Protein AF-A0A9E5DL06-F1 (afdb_monomer_lite)

Sequence (105 aa):
MSGRRNKHIKNLERLSPELTISEQLNAGKKFIKKLRERKKEYQELLIQIDNFIEYAKDQAKNNDSNGLRLKYWDAVNEEESLRDKIQEHLKKNDELIESIKNSKF

pLDDT: mean 77.87, std 17.21, range [41.44, 94.81]

Structure (mmCIF, N/CA/C/O backbone):
data_AF-A0A9E5DL06-F1
#
_entry.id   AF-A0A9E5DL06-F1
#
loop_
_atom_site.group_PDB
_atom_site.id
_atom_site.type_symbol
_atom_site.label_atom_id
_atom_site.label_alt_id
_atom_site.label_comp_id
_atom_site.label_asym_id
_atom_site.label_entity_id
_atom_site.label_seq_id
_atom_site.pdbx_PDB_ins_code
_atom_site.Cartn_x
_atom_site.Cartn_y
_atom_site.Cartn_z
_atom_site.occupancy
_atom_site.B_iso_or_equiv
_atom_site.auth_seq_id
_atom_site.auth_comp_id
_atom_site.auth_asym_id
_atom_site.auth_atom_id
_atom_site.pdbx_PDB_model_num
ATOM 1 N N . MET A 1 1 ? -27.513 -46.599 32.664 1.00 42.50 1 MET A N 1
ATOM 2 C CA . MET A 1 1 ? -26.374 -45.649 32.612 1.00 42.50 1 MET A CA 1
ATOM 3 C C . MET A 1 1 ? -26.645 -44.565 31.564 1.00 42.50 1 MET A C 1
ATOM 5 O O . MET A 1 1 ? -26.364 -44.782 30.396 1.00 42.50 1 MET A O 1
ATOM 9 N N . SER A 1 2 ? -27.216 -43.416 31.944 1.00 45.78 2 SER A N 1
ATOM 10 C CA . SER A 1 2 ? -27.615 -42.335 31.010 1.00 45.78 2 SER A CA 1
ATOM 11 C C . SER A 1 2 ? -27.064 -40.949 31.398 1.00 45.78 2 SER A C 1
ATOM 13 O O . SER A 1 2 ? -27.652 -39.920 31.087 1.00 45.78 2 SER A O 1
ATOM 15 N N . GLY A 1 3 ? -25.916 -40.894 32.083 1.00 48.75 3 GLY A N 1
ATOM 16 C CA . GLY A 1 3 ? -25.435 -39.661 32.728 1.00 48.75 3 GLY A CA 1
ATOM 17 C C . GLY A 1 3 ? -24.362 -38.845 31.997 1.00 48.75 3 GLY A C 1
ATOM 18 O O . GLY A 1 3 ? -23.988 -37.789 32.497 1.00 48.75 3 GLY A O 1
ATOM 19 N N . ARG A 1 4 ? -23.817 -39.295 30.856 1.00 48.22 4 ARG A N 1
ATOM 20 C CA . ARG A 1 4 ? -22.626 -38.642 30.255 1.00 48.22 4 ARG A CA 1
ATOM 21 C C . ARG A 1 4 ? -22.895 -37.658 29.115 1.00 48.22 4 ARG A C 1
ATOM 23 O O . ARG A 1 4 ? -22.025 -36.843 28.841 1.00 48.22 4 ARG A O 1
ATOM 30 N N . ARG A 1 5 ? -24.078 -37.660 28.487 1.00 44.25 5 ARG A N 1
ATOM 31 C CA . ARG A 1 5 ? -24.375 -36.725 27.377 1.00 44.25 5 ARG A CA 1
ATOM 32 C C . ARG A 1 5 ? -24.836 -35.334 27.838 1.00 44.25 5 ARG A C 1
ATOM 34 O O . ARG A 1 5 ? -24.687 -34.376 27.094 1.00 44.25 5 ARG A O 1
ATOM 41 N N . ASN A 1 6 ? -25.304 -35.192 29.083 1.00 49.31 6 ASN A N 1
ATOM 42 C CA . ASN A 1 6 ? -25.951 -33.958 29.558 1.00 49.31 6 ASN A CA 1
ATOM 43 C C . ASN A 1 6 ? -25.027 -32.937 30.253 1.00 49.31 6 ASN A C 1
ATOM 45 O O . ASN A 1 6 ? -25.505 -31.905 30.720 1.00 49.31 6 ASN A O 1
ATOM 49 N N . LYS A 1 7 ? -23.713 -33.196 30.341 1.00 49.22 7 LYS A N 1
ATOM 50 C CA . LYS A 1 7 ? -22.742 -32.211 30.864 1.00 49.22 7 LYS A CA 1
ATOM 51 C C . LYS A 1 7 ? -22.232 -31.247 29.790 1.00 49.22 7 LYS A C 1
ATOM 53 O O . LYS A 1 7 ? -21.957 -30.100 30.115 1.00 49.22 7 LYS A O 1
ATOM 58 N N . HIS A 1 8 ? -22.138 -31.676 28.528 1.00 43.94 8 HIS A N 1
ATOM 59 C CA . HIS A 1 8 ? -21.663 -30.797 27.453 1.00 43.94 8 HIS A CA 1
ATOM 60 C C . HIS A 1 8 ? -22.724 -29.810 26.969 1.00 43.94 8 HIS A C 1
ATOM 62 O O . HIS A 1 8 ? -22.395 -28.650 26.751 1.00 43.94 8 HIS A O 1
ATOM 68 N N . ILE A 1 9 ? -23.994 -30.219 26.905 1.00 45.66 9 ILE A N 1
ATOM 69 C CA . ILE A 1 9 ? -25.088 -29.322 26.500 1.00 45.66 9 ILE A CA 1
ATOM 70 C C . ILE A 1 9 ? -25.327 -28.245 27.575 1.00 45.66 9 ILE A C 1
ATOM 72 O O . ILE A 1 9 ? -25.393 -27.063 27.255 1.00 45.66 9 ILE A O 1
ATOM 76 N N . LYS A 1 10 ? -25.269 -28.611 28.866 1.00 47.31 10 LYS A N 1
ATOM 77 C CA . LYS A 1 10 ? -25.319 -27.643 29.979 1.00 47.31 10 LYS A CA 1
ATOM 78 C C . LYS A 1 10 ? -24.116 -26.695 30.059 1.00 47.31 10 LYS A C 1
ATOM 80 O O . LYS A 1 10 ? -24.215 -25.678 30.733 1.00 47.31 10 LYS A O 1
ATOM 85 N N . ASN A 1 11 ? -22.991 -27.014 29.416 1.00 46.59 11 ASN A N 1
ATOM 86 C CA . ASN A 1 11 ? -21.839 -26.109 29.342 1.00 46.59 11 ASN A CA 1
ATOM 87 C C . ASN A 1 11 ? -21.933 -25.130 28.162 1.00 46.59 11 ASN A C 1
ATOM 89 O O . ASN A 1 11 ? -21.353 -24.056 28.247 1.00 46.59 11 ASN A O 1
ATOM 93 N N . LEU A 1 12 ? -22.684 -25.465 27.108 1.00 44.06 12 LEU A N 1
ATOM 94 C CA . LEU A 1 12 ? -22.993 -24.550 26.004 1.00 44.06 12 LEU A CA 1
ATOM 95 C C . LEU A 1 12 ? -24.098 -23.553 26.381 1.00 44.06 12 LEU A C 1
ATOM 97 O O . LEU A 1 12 ? -23.990 -22.386 26.037 1.00 44.06 12 LEU A O 1
ATOM 101 N N . GLU A 1 13 ? -25.086 -23.967 27.179 1.00 41.44 13 GLU A N 1
ATOM 102 C CA . GLU A 1 13 ? -26.100 -23.060 27.757 1.00 41.44 13 GLU A CA 1
ATOM 103 C C . GLU A 1 13 ? -25.570 -22.218 28.938 1.00 41.44 13 GLU A C 1
ATOM 105 O O . GLU A 1 13 ? -26.218 -21.266 29.364 1.00 41.44 13 GLU A O 1
ATOM 110 N N . ARG A 1 14 ? -24.384 -22.553 29.472 1.00 43.12 14 ARG A N 1
ATOM 111 C CA . ARG A 1 14 ? -23.654 -21.769 30.491 1.00 43.12 14 ARG A CA 1
ATOM 112 C C . ARG A 1 14 ? -22.602 -20.827 29.910 1.00 43.12 14 ARG A C 1
ATOM 114 O O . ARG A 1 14 ? -21.969 -20.111 30.684 1.00 43.12 14 ARG A O 1
ATOM 121 N N . LEU A 1 15 ? -22.409 -20.811 28.588 1.00 46.25 15 LEU A N 1
ATOM 122 C CA . LEU A 1 15 ? -21.735 -19.698 27.920 1.00 46.25 15 LEU A CA 1
ATOM 123 C C . LEU A 1 15 ? -22.707 -18.523 27.966 1.00 46.25 15 LEU A C 1
ATOM 125 O O . LEU A 1 15 ? -23.530 -18.314 27.079 1.00 46.25 15 LEU A O 1
ATOM 129 N N . SER A 1 16 ? -22.667 -17.853 29.109 1.00 43.88 16 SER A N 1
ATOM 130 C CA . SER A 1 16 ? -23.448 -16.690 29.465 1.00 43.88 16 SER A CA 1
ATOM 131 C C . SER A 1 16 ? -23.481 -15.682 28.307 1.00 43.88 16 SER A C 1
ATOM 133 O O . SER A 1 16 ? -22.437 -15.394 27.720 1.00 43.88 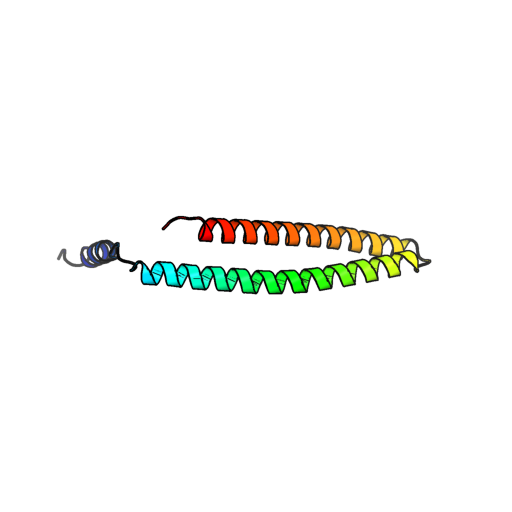16 SER A O 1
ATOM 135 N N . PRO A 1 17 ? -24.641 -15.059 28.024 1.00 48.19 17 PRO A N 1
ATOM 136 C CA . PRO A 1 17 ? -24.721 -13.879 27.156 1.00 48.19 17 PRO A CA 1
ATOM 137 C C . PRO A 1 17 ? -23.893 -12.687 27.684 1.00 48.19 17 PRO A C 1
ATOM 139 O O . PRO A 1 17 ? -23.765 -11.662 27.024 1.00 48.19 17 PRO A O 1
ATOM 142 N N . GLU A 1 18 ? -23.286 -12.840 28.858 1.00 46.38 18 GLU A N 1
ATOM 143 C CA . GLU A 1 18 ? -22.338 -11.942 29.495 1.00 46.38 18 GLU A CA 1
ATOM 144 C C . GLU A 1 18 ? -20.890 -12.271 29.085 1.00 46.38 18 GLU A C 1
ATOM 146 O O . GLU A 1 18 ? -20.047 -12.573 29.924 1.00 46.38 18 GLU A O 1
ATOM 151 N N . LEU A 1 19 ? -20.550 -12.164 27.799 1.00 53.69 19 LEU A N 1
ATOM 152 C CA . LEU A 1 19 ? -19.264 -11.515 27.519 1.00 53.69 19 LEU A CA 1
ATOM 153 C C . LEU A 1 19 ? -19.477 -10.101 28.041 1.00 53.69 19 LEU A C 1
ATOM 155 O O . LEU A 1 19 ? -20.278 -9.363 27.462 1.00 53.69 19 LEU A O 1
ATOM 159 N N . THR A 1 20 ? -18.892 -9.770 29.193 1.00 63.66 20 THR A N 1
ATOM 160 C CA . THR A 1 20 ? -19.167 -8.483 29.845 1.00 63.66 20 THR A CA 1
ATOM 161 C C . THR A 1 20 ? -18.936 -7.395 28.801 1.00 63.66 20 THR A C 1
ATOM 163 O O . THR A 1 20 ? -17.974 -7.479 28.040 1.00 63.66 20 THR A O 1
ATOM 166 N N . ILE A 1 21 ? -19.788 -6.371 28.725 1.00 66.31 21 ILE A N 1
ATOM 167 C CA . ILE A 1 21 ? -19.629 -5.259 27.763 1.00 66.31 21 ILE A CA 1
ATOM 168 C C . ILE A 1 21 ? -18.168 -4.751 27.746 1.00 66.31 21 ILE A C 1
ATOM 170 O O . ILE A 1 21 ? -17.608 -4.441 26.699 1.00 66.31 21 ILE A O 1
ATOM 174 N N . SER A 1 22 ? -17.504 -4.788 28.907 1.00 68.75 22 SER A N 1
ATOM 175 C CA . SER A 1 22 ? -16.066 -4.555 29.095 1.00 68.75 22 SER A CA 1
ATOM 176 C C . SER A 1 22 ? -15.138 -5.445 28.244 1.00 68.75 22 SER A C 1
ATOM 178 O O . SER A 1 22 ? -14.206 -4.941 27.616 1.00 68.75 22 SER A O 1
ATOM 180 N N . GLU A 1 23 ? -15.373 -6.756 28.181 1.00 75.69 23 GLU A N 1
ATOM 181 C CA . GLU A 1 23 ? -14.598 -7.704 27.373 1.00 75.69 23 GLU A CA 1
ATOM 182 C C . GLU A 1 23 ? -14.803 -7.463 25.874 1.00 75.69 23 GLU A C 1
ATOM 184 O O . GLU A 1 23 ? -13.829 -7.476 25.116 1.00 75.69 23 GLU A O 1
ATOM 189 N N . GLN A 1 24 ? -16.034 -7.150 25.452 1.00 68.50 24 GLN A N 1
ATOM 190 C CA . GLN A 1 24 ? -16.345 -6.799 24.061 1.00 68.50 24 GLN A CA 1
ATOM 191 C C . GLN A 1 24 ? -15.685 -5.474 23.647 1.00 68.50 24 GLN A C 1
ATOM 193 O O . GLN A 1 24 ? -15.042 -5.397 22.598 1.00 68.50 24 GLN A O 1
ATOM 198 N N . LEU A 1 25 ? -15.740 -4.450 24.503 1.00 76.12 25 LEU A N 1
ATOM 199 C CA . LEU A 1 25 ? -15.054 -3.174 24.280 1.00 76.12 25 LEU A CA 1
ATOM 200 C C . LEU A 1 25 ? -13.528 -3.340 24.255 1.00 76.12 25 LEU A C 1
ATOM 202 O O . LEU A 1 25 ? -12.848 -2.722 23.432 1.00 76.12 25 LEU A O 1
ATOM 206 N N . ASN A 1 26 ? -12.965 -4.193 25.115 1.00 81.81 26 ASN A N 1
ATOM 207 C CA . ASN A 1 26 ? -11.535 -4.507 25.095 1.00 81.81 26 ASN A CA 1
ATOM 208 C C . ASN A 1 26 ? -11.122 -5.270 23.832 1.00 81.81 26 ASN A C 1
ATOM 210 O O . ASN A 1 26 ? -10.056 -4.989 23.276 1.00 81.81 26 ASN A O 1
ATOM 214 N N . ALA A 1 27 ? -11.950 -6.199 23.349 1.00 77.38 27 ALA A N 1
ATOM 215 C CA . ALA A 1 27 ? -11.732 -6.872 22.074 1.00 77.38 27 ALA A CA 1
ATOM 216 C C . ALA A 1 27 ? -11.761 -5.870 20.905 1.00 77.38 27 ALA A C 1
ATOM 218 O O . ALA A 1 27 ? -10.837 -5.867 20.089 1.00 77.38 27 ALA A O 1
ATOM 219 N N . GLY A 1 28 ? -12.733 -4.950 20.888 1.00 78.75 28 GLY A N 1
ATOM 220 C CA . GLY A 1 28 ? -12.822 -3.864 19.907 1.00 78.75 28 GLY A CA 1
ATOM 221 C C . GLY A 1 28 ? -11.597 -2.943 19.921 1.00 78.75 28 GLY A C 1
ATOM 222 O O . GLY A 1 28 ? -10.999 -2.687 18.877 1.00 78.75 28 GLY A O 1
ATOM 223 N N . LYS A 1 29 ? -11.130 -2.520 21.104 1.00 82.62 29 LYS A N 1
ATOM 224 C CA . LYS A 1 29 ? -9.895 -1.723 21.250 1.00 82.62 29 LYS A CA 1
ATOM 225 C C . LYS A 1 29 ? -8.661 -2.458 20.723 1.00 82.62 29 LYS A C 1
ATOM 227 O O . LYS A 1 29 ? -7.858 -1.863 20.004 1.00 82.62 29 LYS A O 1
ATOM 232 N N . LYS A 1 30 ? -8.504 -3.748 21.050 1.00 84.00 30 LYS A N 1
ATOM 233 C CA . LYS A 1 30 ? -7.405 -4.583 20.528 1.00 84.00 30 LYS A CA 1
ATOM 234 C C . LYS A 1 30 ? -7.478 -4.718 19.006 1.00 84.00 30 LYS A C 1
ATOM 236 O O . LYS A 1 30 ? -6.441 -4.661 18.348 1.00 84.00 30 LYS A O 1
ATOM 241 N N . PHE A 1 31 ? -8.676 -4.866 18.447 1.00 80.12 31 PHE A N 1
ATOM 242 C CA . PHE A 1 31 ? -8.888 -4.950 17.004 1.00 80.12 31 PHE A CA 1
ATOM 243 C C . PHE A 1 31 ? -8.530 -3.637 16.294 1.00 80.12 31 PHE A C 1
ATOM 245 O O . PHE A 1 31 ? -7.726 -3.650 15.365 1.00 80.12 31 PHE A O 1
ATOM 252 N N . ILE A 1 32 ? -9.012 -2.494 16.795 1.00 79.25 32 ILE A N 1
ATOM 253 C CA . ILE A 1 32 ? -8.660 -1.163 16.270 1.00 79.25 32 ILE A CA 1
ATOM 254 C C . ILE A 1 32 ? -7.146 -0.930 16.337 1.00 79.25 32 ILE A C 1
ATOM 256 O O . ILE A 1 32 ? -6.561 -0.414 15.386 1.00 79.25 32 ILE A O 1
ATOM 260 N N . LYS A 1 33 ? -6.490 -1.328 17.436 1.00 86.19 33 LYS A N 1
ATOM 261 C CA . LYS A 1 33 ? -5.031 -1.226 17.564 1.00 86.19 33 LYS A CA 1
ATOM 262 C C . LYS A 1 33 ? -4.313 -1.999 16.448 1.00 86.19 33 LYS A C 1
ATOM 264 O O . LYS A 1 33 ? -3.475 -1.411 15.772 1.00 86.19 33 LYS A O 1
ATOM 269 N N . LYS A 1 34 ? -4.700 -3.255 16.195 1.00 84.81 34 LYS A N 1
ATOM 270 C CA . LYS A 1 34 ? -4.136 -4.070 15.101 1.00 84.81 34 LYS A CA 1
ATOM 271 C C . LYS A 1 34 ? -4.369 -3.454 13.720 1.00 84.81 34 LYS A C 1
ATOM 273 O O . LYS A 1 34 ? -3.488 -3.515 12.870 1.00 84.81 34 LYS A O 1
ATOM 278 N N . LEU A 1 35 ? -5.541 -2.859 13.482 1.00 78.94 35 LEU A N 1
ATOM 279 C CA . LEU A 1 35 ? -5.823 -2.168 12.219 1.00 78.94 35 LEU A CA 1
ATOM 280 C C . LEU A 1 35 ? -4.918 -0.946 12.019 1.00 78.94 35 LEU A C 1
ATOM 282 O O . LEU A 1 35 ? -4.450 -0.714 10.908 1.00 78.94 35 LEU A O 1
ATOM 286 N N . ARG A 1 36 ? -4.623 -0.192 13.086 1.00 81.56 36 ARG A N 1
ATOM 287 C CA . ARG A 1 36 ? -3.687 0.943 13.028 1.00 81.56 36 ARG A CA 1
ATOM 288 C C . ARG A 1 36 ? -2.248 0.507 12.765 1.00 81.56 36 ARG A C 1
ATOM 290 O O . ARG A 1 36 ? -1.567 1.157 11.981 1.00 81.56 36 ARG A O 1
ATOM 297 N N . GLU A 1 37 ? -1.800 -0.575 13.396 1.00 87.00 37 GLU A N 1
ATOM 298 C CA . GLU A 1 37 ? -0.469 -1.152 13.154 1.00 87.00 37 GLU A CA 1
ATOM 299 C C . GLU A 1 37 ? -0.330 -1.591 11.689 1.00 87.00 37 GLU A C 1
ATOM 301 O O . GLU A 1 37 ? 0.566 -1.117 10.997 1.00 87.00 37 GLU A O 1
ATOM 306 N N . ARG A 1 38 ? -1.304 -2.353 11.169 1.00 82.44 38 ARG A N 1
ATOM 307 C CA . ARG A 1 38 ? -1.356 -2.736 9.746 1.00 82.44 38 ARG A CA 1
ATOM 308 C C . ARG A 1 38 ? -1.382 -1.535 8.804 1.00 82.44 38 ARG A C 1
ATOM 310 O O . ARG A 1 38 ? -0.756 -1.567 7.753 1.00 82.44 38 ARG A O 1
ATOM 317 N N . LYS A 1 39 ? -2.105 -0.466 9.157 1.00 85.25 39 LYS A N 1
ATOM 318 C CA . LYS A 1 39 ? -2.129 0.768 8.358 1.00 85.25 39 LYS A CA 1
ATOM 319 C C . LYS A 1 39 ? -0.734 1.377 8.236 1.00 85.25 39 LYS A C 1
ATOM 321 O O . LYS A 1 39 ? -0.364 1.791 7.144 1.00 85.25 39 LYS A O 1
ATOM 326 N N . LYS A 1 40 ? 0.029 1.409 9.330 1.00 88.38 40 LYS A N 1
ATOM 327 C CA . LYS A 1 40 ? 1.400 1.924 9.326 1.00 88.38 40 LYS A CA 1
ATOM 328 C C . LYS A 1 40 ? 2.314 1.074 8.437 1.00 88.38 40 LYS A C 1
ATOM 330 O O . LYS A 1 40 ? 3.011 1.627 7.597 1.00 88.38 40 LYS A O 1
ATOM 335 N N . GLU A 1 41 ? 2.247 -0.250 8.562 1.00 86.56 41 GLU A N 1
ATOM 336 C CA . GLU A 1 41 ? 3.018 -1.180 7.720 1.00 86.56 41 GLU A CA 1
ATOM 337 C C . GLU A 1 41 ? 2.694 -1.002 6.227 1.00 86.56 41 GLU A C 1
ATOM 339 O O . GLU A 1 41 ? 3.595 -0.913 5.398 1.00 86.56 41 GLU A O 1
ATOM 344 N N . TYR A 1 42 ? 1.412 -0.868 5.871 1.00 87.00 42 TYR A N 1
ATOM 345 C CA . TYR A 1 42 ? 1.011 -0.617 4.484 1.00 87.00 42 TYR A CA 1
ATOM 346 C C . TYR A 1 42 ? 1.439 0.760 3.969 1.00 87.00 42 TYR A C 1
ATOM 348 O O . TYR A 1 42 ? 1.727 0.895 2.784 1.00 87.00 42 TYR A O 1
ATOM 356 N N . GLN A 1 43 ? 1.501 1.780 4.827 1.00 89.62 43 GLN A N 1
ATOM 357 C CA . GLN A 1 43 ? 2.050 3.085 4.450 1.00 89.62 43 GLN A CA 1
ATOM 358 C C . GLN A 1 43 ? 3.555 3.005 4.172 1.00 89.62 43 GLN A C 1
ATOM 360 O O . GLN A 1 43 ? 4.018 3.584 3.195 1.00 89.62 43 GLN A O 1
ATOM 365 N N . GLU A 1 44 ? 4.309 2.265 4.987 1.00 90.56 44 GLU A N 1
ATOM 366 C CA . GLU A 1 44 ? 5.737 2.019 4.749 1.00 90.56 44 GLU A CA 1
ATOM 367 C C . GLU A 1 44 ? 5.961 1.227 3.451 1.00 90.56 44 GLU A C 1
ATOM 369 O O . GLU A 1 44 ? 6.838 1.577 2.662 1.00 90.56 44 GLU A O 1
ATOM 374 N N . LEU A 1 45 ? 5.121 0.223 3.177 1.00 89.12 45 LEU A N 1
ATOM 375 C CA . LEU A 1 45 ? 5.153 -0.536 1.925 1.00 89.12 45 LEU A CA 1
ATOM 376 C C . LEU A 1 45 ? 4.860 0.347 0.702 1.00 89.12 45 LEU A C 1
ATOM 378 O O . LEU A 1 45 ? 5.556 0.238 -0.303 1.00 89.12 45 LEU A O 1
ATOM 382 N N . LEU A 1 46 ? 3.878 1.252 0.785 1.00 92.25 46 LEU A N 1
ATOM 383 C CA . LEU A 1 46 ? 3.573 2.190 -0.302 1.00 92.25 46 LEU A CA 1
ATOM 384 C C . LEU A 1 46 ? 4.767 3.087 -0.643 1.00 92.25 46 LEU A C 1
ATOM 386 O O . LEU A 1 46 ? 5.045 3.287 -1.819 1.00 92.25 46 LEU A O 1
ATOM 390 N N . ILE A 1 47 ? 5.503 3.569 0.363 1.00 93.50 47 ILE A N 1
ATOM 391 C CA . ILE A 1 47 ? 6.716 4.370 0.141 1.00 93.50 47 ILE A CA 1
ATOM 392 C C . ILE A 1 47 ? 7.776 3.553 -0.609 1.00 93.50 47 ILE A C 1
ATOM 394 O O . ILE A 1 47 ? 8.430 4.067 -1.512 1.00 93.50 47 ILE A O 1
ATOM 398 N N . GLN A 1 48 ? 7.954 2.277 -0.258 1.00 92.88 48 GLN A N 1
ATOM 399 C CA . GLN A 1 48 ? 8.906 1.408 -0.956 1.00 92.88 48 GLN A CA 1
ATOM 400 C C . GLN 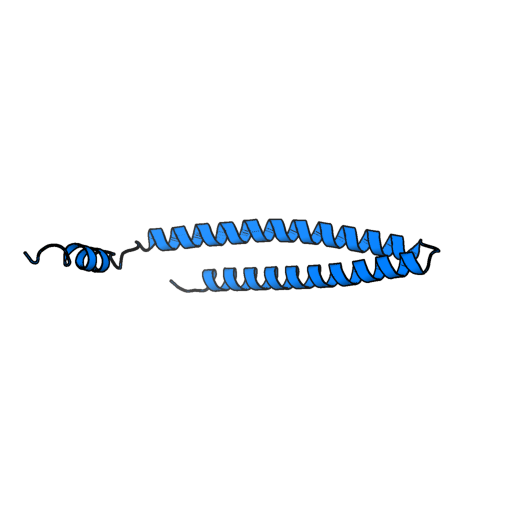A 1 48 ? 8.497 1.151 -2.409 1.00 92.88 48 GLN A C 1
ATOM 402 O O . GLN A 1 48 ? 9.357 1.183 -3.287 1.00 92.88 48 GLN A O 1
ATOM 407 N N . ILE A 1 49 ? 7.201 0.9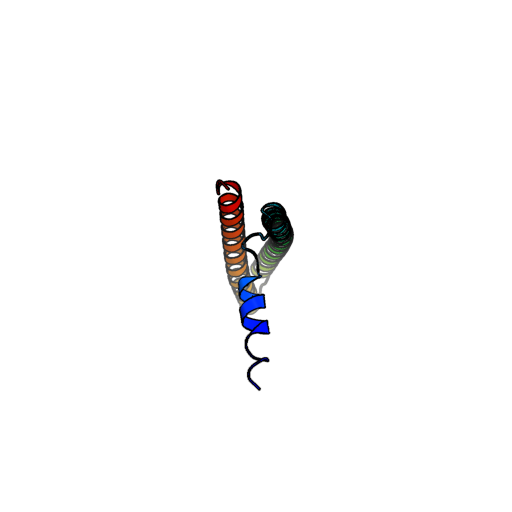44 -2.659 1.00 92.56 49 ILE A N 1
ATOM 408 C CA . ILE A 1 49 ? 6.657 0.780 -4.011 1.00 92.56 49 ILE A CA 1
ATOM 409 C C . ILE A 1 49 ? 6.865 2.058 -4.832 1.00 92.56 49 ILE A C 1
ATOM 411 O O . ILE A 1 49 ? 7.360 1.983 -5.953 1.00 92.56 49 ILE A O 1
ATOM 415 N N . ASP A 1 50 ? 6.573 3.232 -4.266 1.00 92.94 50 ASP A N 1
ATOM 416 C CA . ASP A 1 50 ? 6.783 4.520 -4.938 1.00 92.94 50 ASP A CA 1
ATOM 417 C C . ASP A 1 50 ? 8.265 4.727 -5.303 1.00 92.94 50 ASP A C 1
ATOM 419 O O . ASP A 1 50 ? 8.580 5.049 -6.450 1.00 92.94 50 ASP A O 1
ATOM 423 N N . ASN A 1 51 ? 9.182 4.444 -4.370 1.00 94.81 51 ASN A N 1
ATOM 424 C CA . ASN A 1 51 ? 10.626 4.512 -4.617 1.00 94.81 51 ASN A CA 1
ATOM 425 C C . ASN A 1 51 ? 11.072 3.544 -5.726 1.00 94.81 51 ASN A C 1
ATOM 427 O O . ASN A 1 51 ? 11.919 3.885 -6.553 1.00 94.81 51 ASN A O 1
ATOM 431 N N . PHE A 1 52 ? 10.521 2.326 -5.751 1.00 94.44 52 PHE A N 1
ATOM 432 C CA . PHE A 1 52 ? 10.828 1.350 -6.793 1.00 94.44 52 PHE A CA 1
ATOM 433 C C . PHE A 1 52 ? 10.307 1.801 -8.160 1.00 94.44 52 PHE A C 1
ATOM 435 O O . PHE A 1 52 ? 11.039 1.719 -9.144 1.00 94.44 52 PHE A O 1
ATOM 442 N N . ILE A 1 53 ? 9.071 2.304 -8.229 1.00 93.12 53 ILE A N 1
ATOM 443 C CA . ILE A 1 53 ? 8.471 2.821 -9.463 1.00 93.12 53 ILE A CA 1
ATOM 444 C C . ILE A 1 53 ? 9.311 3.975 -10.015 1.00 93.12 53 ILE A C 1
ATOM 446 O O . ILE A 1 53 ? 9.574 4.015 -11.217 1.00 93.12 53 ILE A O 1
ATOM 450 N N . GLU A 1 54 ? 9.746 4.903 -9.161 1.00 94.31 54 GLU A N 1
ATOM 451 C CA . GLU A 1 54 ? 10.606 6.018 -9.564 1.00 94.31 54 GLU A CA 1
ATOM 452 C C . GLU A 1 54 ? 11.940 5.513 -10.125 1.00 94.31 54 GLU A C 1
ATOM 454 O O . GLU A 1 54 ? 12.310 5.855 -11.251 1.00 94.31 54 GLU A O 1
ATOM 459 N N . TYR A 1 55 ? 12.599 4.601 -9.407 1.00 92.94 55 TYR A N 1
ATOM 460 C CA . TYR A 1 55 ? 13.825 3.962 -9.875 1.00 92.94 55 TYR A CA 1
ATOM 461 C C . TYR A 1 55 ? 13.634 3.247 -11.221 1.00 92.94 55 TYR A C 1
ATOM 463 O O . TYR A 1 55 ? 14.431 3.429 -12.141 1.00 92.94 55 TYR A O 1
ATOM 471 N N . ALA A 1 56 ? 12.572 2.454 -11.373 1.00 90.94 56 ALA A N 1
ATOM 472 C CA . ALA A 1 56 ? 12.291 1.713 -12.597 1.00 90.94 56 ALA A CA 1
ATOM 473 C C . ALA A 1 56 ? 11.977 2.649 -13.776 1.00 90.94 56 ALA A C 1
ATOM 475 O O . ALA A 1 56 ? 12.449 2.410 -14.890 1.00 90.94 56 ALA A O 1
ATOM 476 N N . LYS A 1 57 ? 11.260 3.757 -13.541 1.00 92.12 57 LYS A N 1
ATOM 477 C CA . LYS A 1 57 ? 11.025 4.806 -14.549 1.00 92.12 57 LYS A CA 1
ATOM 478 C C . LYS A 1 57 ? 12.332 5.456 -14.998 1.00 92.12 57 LYS A C 1
ATOM 480 O O . LYS A 1 57 ? 12.515 5.676 -16.197 1.00 92.12 57 LYS A O 1
ATOM 485 N N . ASP A 1 58 ? 13.249 5.720 -14.076 1.00 93.44 58 ASP A N 1
ATOM 486 C CA . ASP A 1 58 ? 14.565 6.268 -14.401 1.00 93.44 58 ASP A CA 1
ATOM 487 C C . ASP A 1 58 ? 15.428 5.271 -15.179 1.00 93.44 58 ASP A C 1
ATOM 489 O O . ASP A 1 58 ? 16.044 5.640 -16.182 1.00 93.44 58 ASP A O 1
ATOM 493 N N . GLN A 1 59 ? 15.421 3.991 -14.797 1.00 89.19 59 GLN A N 1
ATOM 494 C CA . GLN A 1 59 ? 16.103 2.944 -15.560 1.00 89.19 59 GLN A CA 1
ATOM 495 C C . GLN A 1 59 ? 15.512 2.779 -16.962 1.00 89.19 59 GLN A C 1
ATOM 497 O O . GLN A 1 59 ? 16.265 2.595 -17.914 1.00 89.19 59 GLN A O 1
ATOM 502 N N . ALA A 1 60 ? 14.190 2.887 -17.120 1.00 89.38 60 ALA A N 1
ATOM 503 C CA . ALA A 1 60 ? 13.533 2.821 -18.422 1.00 89.38 60 ALA A CA 1
ATOM 504 C C . ALA A 1 60 ? 13.909 4.006 -19.328 1.00 89.38 60 ALA A C 1
ATOM 506 O O . ALA A 1 60 ? 14.099 3.826 -20.530 1.00 89.38 60 ALA A O 1
ATOM 507 N N . LYS A 1 61 ? 14.024 5.219 -18.775 1.00 88.19 61 LYS A N 1
ATOM 508 C CA . LYS A 1 61 ? 14.385 6.423 -19.543 1.00 88.19 61 LYS A CA 1
ATOM 509 C C . LYS A 1 61 ? 15.845 6.431 -19.986 1.00 88.19 61 LYS A C 1
ATOM 511 O O . LYS A 1 61 ? 16.127 6.894 -21.085 1.00 88.19 61 LYS A O 1
ATOM 516 N N . ASN A 1 62 ? 16.741 5.925 -19.141 1.00 86.56 62 ASN A N 1
ATOM 517 C CA . ASN A 1 62 ? 18.187 5.997 -19.352 1.00 86.56 62 ASN A CA 1
ATOM 518 C C . ASN A 1 62 ? 18.782 4.738 -20.013 1.00 86.56 62 ASN A C 1
ATOM 520 O O . ASN A 1 62 ? 19.989 4.687 -20.232 1.00 86.56 62 ASN A O 1
ATOM 524 N N . ASN A 1 63 ? 17.973 3.712 -20.314 1.00 84.81 63 ASN A N 1
ATOM 525 C CA . ASN A 1 63 ? 18.442 2.518 -21.021 1.00 84.81 63 ASN A CA 1
ATOM 526 C C . ASN A 1 63 ? 18.347 2.671 -22.542 1.00 84.81 63 ASN A C 1
ATOM 528 O O . ASN A 1 63 ? 17.253 2.815 -23.092 1.00 84.81 63 ASN A O 1
ATOM 532 N N . ASP A 1 64 ? 19.475 2.472 -23.219 1.00 80.62 64 ASP A N 1
ATOM 533 C CA . ASP A 1 64 ? 19.543 2.422 -24.685 1.00 80.62 64 ASP A CA 1
ATOM 534 C C . ASP A 1 64 ? 19.030 1.085 -25.255 1.00 80.62 64 ASP A C 1
ATOM 536 O O . ASP A 1 64 ? 18.696 0.967 -26.435 1.00 80.62 64 ASP A O 1
ATOM 540 N N . SER A 1 65 ? 18.932 0.051 -24.412 1.00 90.12 65 SER A N 1
ATOM 541 C CA . SER A 1 65 ? 18.390 -1.252 -24.797 1.00 90.12 65 SER A CA 1
ATOM 542 C C . SER A 1 65 ? 16.864 -1.259 -24.733 1.00 90.12 65 SER A C 1
ATOM 544 O O . SER A 1 65 ? 16.271 -1.318 -23.653 1.00 90.12 65 SER A O 1
ATOM 546 N N . ASN A 1 66 ? 16.217 -1.305 -25.902 1.00 82.88 66 ASN A N 1
ATOM 547 C CA . ASN A 1 66 ? 14.756 -1.409 -26.019 1.00 82.88 66 ASN A CA 1
ATOM 548 C C . ASN A 1 66 ? 14.168 -2.591 -25.227 1.00 82.88 66 ASN A C 1
ATOM 550 O O . ASN A 1 66 ? 13.087 -2.469 -24.655 1.00 82.88 66 ASN A O 1
ATOM 554 N N . GLY A 1 67 ? 14.877 -3.724 -25.167 1.00 84.94 67 GLY A N 1
ATOM 555 C CA . GLY A 1 67 ? 14.418 -4.908 -24.437 1.00 84.94 67 GLY A CA 1
ATOM 556 C C . GLY A 1 67 ? 14.441 -4.730 -22.918 1.00 84.94 67 GLY A C 1
ATOM 557 O O . GLY A 1 67 ? 13.530 -5.189 -22.235 1.00 84.94 67 GLY A O 1
ATOM 558 N N . LEU A 1 68 ? 15.452 -4.042 -22.378 1.00 85.44 68 LEU A N 1
ATOM 559 C CA . LEU A 1 68 ? 15.500 -3.713 -20.949 1.00 85.44 68 LEU A CA 1
ATOM 560 C C . LEU A 1 68 ? 14.495 -2.617 -20.605 1.00 85.44 68 LEU A C 1
ATOM 562 O O . LEU A 1 68 ? 13.796 -2.728 -19.602 1.00 85.44 68 LEU A O 1
ATOM 566 N N . ARG A 1 69 ? 14.357 -1.608 -21.470 1.00 88.44 69 ARG A N 1
ATOM 567 C CA . ARG A 1 69 ? 13.369 -0.541 -21.304 1.00 88.44 69 ARG A CA 1
ATOM 568 C C . ARG A 1 69 ? 11.947 -1.086 -21.184 1.00 88.44 69 ARG A C 1
ATOM 570 O O . ARG A 1 69 ? 11.210 -0.634 -20.315 1.00 88.44 69 ARG A O 1
ATOM 577 N N . LEU A 1 70 ? 11.575 -2.055 -22.024 1.00 91.00 70 LEU A N 1
ATOM 578 C CA . LEU A 1 70 ? 10.250 -2.675 -21.965 1.00 91.00 70 LEU A CA 1
ATOM 579 C C . LEU A 1 70 ? 10.030 -3.406 -20.634 1.00 91.00 70 LEU A C 1
ATOM 581 O O . LEU A 1 70 ? 9.021 -3.179 -19.984 1.00 91.00 70 LEU A O 1
ATOM 585 N N . LYS A 1 71 ? 11.023 -4.178 -20.170 1.00 91.25 71 LYS A N 1
ATOM 586 C CA . LYS A 1 71 ? 10.952 -4.876 -18.875 1.00 91.25 71 LYS A CA 1
ATOM 587 C C . LYS A 1 71 ? 10.774 -3.926 -17.691 1.00 91.25 71 LYS A C 1
ATOM 589 O O . LYS A 1 71 ? 10.034 -4.244 -16.769 1.00 91.25 71 LYS A O 1
ATOM 594 N N . TYR A 1 72 ? 11.444 -2.773 -17.702 1.00 89.31 72 TYR A N 1
ATOM 595 C CA . TYR A 1 72 ? 11.254 -1.769 -16.654 1.00 89.31 72 TYR A CA 1
ATOM 596 C C . TYR A 1 72 ? 9.861 -1.136 -16.708 1.00 89.31 72 TYR A C 1
ATOM 598 O O . TYR A 1 72 ? 9.270 -0.908 -15.659 1.00 89.31 72 TYR A O 1
ATOM 606 N N . TRP A 1 73 ? 9.309 -0.897 -17.901 1.00 90.38 73 TRP A N 1
ATOM 607 C CA . TRP A 1 73 ? 7.926 -0.431 -18.040 1.00 90.38 73 TRP A CA 1
ATOM 608 C C . TRP A 1 73 ? 6.901 -1.465 -17.571 1.00 90.38 73 TRP A C 1
ATOM 610 O O . TRP A 1 73 ? 5.943 -1.094 -16.897 1.00 90.38 73 TRP A O 1
ATOM 620 N N . ASP A 1 74 ? 7.118 -2.744 -17.871 1.00 92.06 74 ASP A N 1
ATOM 621 C CA . ASP A 1 74 ? 6.267 -3.827 -17.373 1.00 92.06 74 ASP A CA 1
ATOM 622 C C . ASP A 1 74 ? 6.301 -3.879 -15.837 1.00 92.06 74 ASP A C 1
ATOM 624 O O . ASP A 1 74 ? 5.248 -3.879 -15.201 1.00 92.06 74 ASP A O 1
ATOM 628 N N . ALA A 1 75 ? 7.494 -3.796 -15.235 1.00 90.75 75 ALA A N 1
ATOM 629 C CA . ALA A 1 75 ? 7.656 -3.743 -13.781 1.00 90.75 75 ALA A CA 1
ATOM 630 C C . ALA A 1 75 ? 6.971 -2.515 -13.149 1.00 90.75 75 ALA A C 1
ATOM 632 O O . ALA A 1 75 ? 6.350 -2.628 -12.097 1.00 90.75 75 ALA A O 1
ATOM 633 N N . VAL A 1 76 ? 7.034 -1.345 -13.797 1.00 93.31 76 VAL A N 1
ATOM 634 C CA . VAL A 1 76 ? 6.304 -0.145 -13.353 1.00 93.31 76 VAL A CA 1
ATOM 635 C C . VAL A 1 76 ? 4.799 -0.402 -13.327 1.00 93.31 76 VAL A C 1
ATOM 637 O O . VAL A 1 76 ? 4.156 -0.090 -12.330 1.00 93.31 76 VAL A O 1
ATOM 640 N N . ASN A 1 77 ? 4.240 -0.988 -14.386 1.00 93.12 77 ASN A N 1
ATOM 641 C CA . ASN A 1 77 ? 2.802 -1.243 -14.474 1.00 93.12 77 ASN A CA 1
ATOM 642 C C . ASN A 1 77 ? 2.326 -2.252 -13.415 1.00 93.12 77 ASN A C 1
ATOM 644 O O . ASN A 1 77 ? 1.253 -2.085 -12.830 1.00 93.12 77 ASN A O 1
ATOM 648 N N . GLU A 1 78 ? 3.114 -3.301 -13.163 1.00 93.62 78 GLU A N 1
ATOM 649 C CA . GLU A 1 78 ? 2.816 -4.294 -12.126 1.00 93.62 78 GLU A CA 1
ATOM 650 C C . GLU A 1 78 ? 2.785 -3.658 -10.731 1.00 93.62 78 GLU A C 1
ATOM 652 O O . GLU A 1 78 ? 1.827 -3.854 -9.975 1.00 93.62 78 GLU A O 1
ATOM 657 N N . GLU A 1 79 ? 3.789 -2.843 -10.413 1.00 92.56 79 GLU A N 1
ATOM 658 C CA . GLU A 1 79 ? 3.910 -2.189 -9.109 1.00 92.56 79 GLU A CA 1
ATOM 659 C C . GLU A 1 79 ? 2.894 -1.052 -8.921 1.00 92.56 79 GLU A C 1
ATOM 661 O O . GLU A 1 79 ? 2.332 -0.909 -7.835 1.00 92.56 79 GLU A O 1
ATOM 666 N N . GLU A 1 80 ? 2.553 -0.297 -9.972 1.00 92.12 80 GLU A N 1
ATOM 667 C CA . GLU A 1 80 ? 1.443 0.670 -9.940 1.00 92.12 80 GLU A CA 1
ATOM 668 C C . GLU A 1 80 ? 0.105 -0.034 -9.648 1.00 92.12 80 GLU A C 1
ATOM 670 O O . GLU A 1 80 ? -0.670 0.423 -8.804 1.00 92.12 80 GLU A O 1
ATOM 675 N N . SER A 1 81 ? -0.139 -1.209 -10.243 1.00 94.25 81 SER A N 1
ATOM 676 C CA . SER A 1 81 ? -1.331 -2.010 -9.929 1.00 94.25 81 SER A CA 1
ATOM 677 C C . SER A 1 81 ? -1.350 -2.492 -8.475 1.00 94.25 81 SER A C 1
ATOM 679 O O . SER A 1 81 ? -2.408 -2.518 -7.834 1.00 94.25 81 SER A O 1
ATOM 681 N N . LEU A 1 82 ? -0.197 -2.897 -7.933 1.00 91.50 82 LEU A N 1
ATOM 682 C CA . LEU A 1 82 ? -0.077 -3.305 -6.534 1.00 91.50 82 LEU A CA 1
ATOM 683 C C . LEU A 1 82 ? -0.342 -2.130 -5.586 1.00 91.50 82 LEU A C 1
ATOM 685 O O . LEU A 1 82 ? -1.105 -2.269 -4.624 1.00 91.50 82 LEU A O 1
ATOM 689 N N . ARG A 1 83 ? 0.242 -0.969 -5.887 1.00 92.69 83 ARG A N 1
ATOM 690 C CA . ARG A 1 83 ? 0.053 0.282 -5.153 1.00 92.69 83 ARG A CA 1
ATOM 691 C C . ARG A 1 83 ? -1.425 0.640 -5.028 1.00 92.69 83 ARG A C 1
ATOM 693 O O . ARG A 1 83 ? -1.901 0.884 -3.917 1.00 92.69 83 ARG A O 1
ATOM 700 N N . ASP A 1 84 ? -2.160 0.609 -6.136 1.00 91.88 84 ASP A N 1
ATOM 701 C CA . ASP A 1 84 ? -3.584 0.951 -6.168 1.00 91.88 84 ASP A CA 1
ATOM 702 C C . ASP A 1 84 ? -4.422 -0.003 -5.303 1.00 91.88 84 ASP A C 1
ATOM 704 O O . ASP A 1 84 ? -5.269 0.435 -4.518 1.00 91.88 84 ASP A O 1
ATOM 708 N N . LYS A 1 85 ? -4.134 -1.311 -5.358 1.00 91.75 85 LYS A N 1
ATOM 709 C CA . LYS A 1 85 ? -4.793 -2.312 -4.500 1.00 91.75 85 LYS A CA 1
ATOM 710 C C . LYS A 1 85 ? -4.543 -2.041 -3.017 1.00 91.75 85 LYS A C 1
ATOM 712 O O . LYS A 1 85 ? -5.472 -2.110 -2.210 1.00 91.75 85 LYS A O 1
ATOM 717 N N . ILE A 1 86 ? -3.304 -1.723 -2.637 1.00 88.50 86 ILE A N 1
ATOM 718 C CA . ILE A 1 86 ? -2.962 -1.408 -1.242 1.00 88.50 86 ILE A CA 1
ATOM 719 C C . ILE A 1 86 ? -3.706 -0.148 -0.782 1.00 88.50 86 ILE A C 1
ATOM 721 O O . ILE A 1 86 ? -4.255 -0.131 0.323 1.00 88.50 86 ILE A O 1
ATOM 725 N N . GLN A 1 87 ? -3.792 0.880 -1.628 1.00 89.94 87 GLN A N 1
ATOM 726 C CA . GLN A 1 87 ? -4.556 2.092 -1.323 1.00 89.94 87 GLN A CA 1
ATOM 727 C C . GLN A 1 87 ? -6.049 1.806 -1.127 1.00 89.94 87 GLN A C 1
ATOM 729 O O . GLN A 1 87 ? -6.651 2.311 -0.176 1.00 89.94 87 GLN A O 1
ATOM 734 N N . GLU A 1 88 ? -6.644 0.948 -1.957 1.00 90.94 88 GLU A N 1
ATOM 735 C CA . GLU A 1 88 ? -8.036 0.524 -1.792 1.00 90.94 88 GLU A CA 1
ATOM 736 C C . GLU A 1 88 ? -8.249 -0.211 -0.456 1.00 90.94 88 GLU A C 1
ATOM 738 O O . GLU A 1 88 ? -9.208 0.066 0.270 1.00 90.94 88 GLU A O 1
ATOM 743 N N . HIS A 1 89 ? -7.334 -1.110 -0.081 1.00 84.50 89 HIS A N 1
ATOM 744 C CA . HIS A 1 89 ? -7.385 -1.801 1.209 1.00 84.50 89 HIS A CA 1
ATOM 745 C C . HIS A 1 89 ? -7.250 -0.844 2.397 1.00 84.50 89 HIS A C 1
ATOM 747 O O . HIS A 1 89 ? -7.962 -0.997 3.394 1.00 84.50 89 HIS A O 1
ATOM 753 N N . LEU A 1 90 ? -6.374 0.158 2.302 1.00 87.81 90 LEU A N 1
ATOM 754 C CA . LEU A 1 90 ? -6.236 1.194 3.323 1.00 87.81 90 LEU A CA 1
ATOM 755 C C . LEU A 1 90 ? -7.520 2.010 3.482 1.00 87.81 90 LEU A C 1
ATOM 757 O O . LEU A 1 90 ? -7.962 2.228 4.610 1.00 87.81 90 LEU A O 1
ATOM 761 N N . LYS A 1 91 ? -8.154 2.389 2.369 1.00 88.50 91 LYS A N 1
ATOM 762 C CA . LYS A 1 91 ? -9.437 3.095 2.380 1.00 88.50 91 LYS A CA 1
ATOM 763 C C . LYS A 1 91 ? -10.535 2.265 3.053 1.00 88.50 91 LYS A C 1
ATOM 765 O O . LYS A 1 91 ? -11.205 2.765 3.951 1.00 88.50 91 LYS A O 1
ATOM 770 N N . LYS A 1 92 ? -10.662 0.981 2.700 1.00 84.56 92 LYS A N 1
ATOM 771 C CA . LYS A 1 92 ? -11.622 0.059 3.340 1.00 84.56 92 LYS A CA 1
ATOM 772 C C . LYS A 1 92 ? -11.366 -0.099 4.841 1.00 84.56 92 LYS A C 1
ATOM 774 O O . LYS A 1 92 ? -12.310 -0.177 5.623 1.00 84.56 92 LYS A O 1
ATOM 779 N N . ASN A 1 93 ? -10.101 -0.131 5.267 1.00 83.00 93 ASN A N 1
ATOM 780 C CA . ASN A 1 93 ? -9.760 -0.171 6.692 1.00 83.00 93 ASN A CA 1
ATOM 781 C C . ASN A 1 93 ? -10.209 1.100 7.424 1.00 83.00 93 ASN A C 1
ATOM 783 O O . ASN A 1 93 ? -10.714 1.004 8.542 1.00 83.00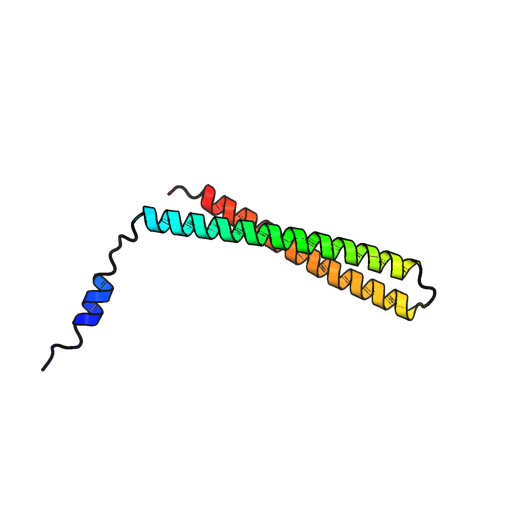 93 ASN A O 1
ATOM 787 N N . ASP A 1 94 ? -10.052 2.273 6.809 1.00 82.81 94 ASP A N 1
ATOM 788 C CA . ASP A 1 94 ? -10.518 3.537 7.384 1.00 82.81 94 ASP A CA 1
ATOM 789 C C . ASP A 1 94 ? -12.048 3.583 7.482 1.00 82.81 94 ASP A C 1
ATOM 791 O O . ASP A 1 94 ? -12.581 3.931 8.535 1.00 82.81 94 ASP A O 1
ATOM 795 N N . GLU A 1 95 ? -12.756 3.130 6.445 1.00 84.75 95 GLU A N 1
ATOM 796 C CA . GLU A 1 95 ? -14.219 2.984 6.452 1.00 84.75 95 GLU A CA 1
ATOM 797 C C . GLU A 1 95 ? -14.695 2.038 7.569 1.00 84.75 95 GLU A C 1
ATOM 799 O O . GLU A 1 95 ? -15.632 2.360 8.303 1.00 84.75 95 GLU A O 1
ATOM 804 N N . LEU A 1 96 ? -14.016 0.901 7.768 1.00 81.00 96 LEU A N 1
ATOM 805 C CA . LEU A 1 96 ? -14.310 -0.031 8.862 1.00 81.00 96 LEU A CA 1
ATOM 806 C C . LEU A 1 96 ? -14.081 0.608 10.236 1.00 81.00 96 LEU A C 1
ATOM 808 O O . LEU A 1 96 ? -14.928 0.475 11.120 1.00 81.00 96 LEU A O 1
ATOM 812 N N . ILE A 1 97 ? -12.969 1.322 10.431 1.00 79.75 97 ILE A N 1
ATOM 813 C CA . ILE A 1 97 ? -12.684 2.021 11.693 1.00 79.75 97 ILE A CA 1
ATOM 814 C C . ILE A 1 97 ? -13.761 3.074 11.980 1.00 79.75 97 ILE A C 1
ATOM 816 O O . ILE A 1 97 ? -14.234 3.160 13.115 1.00 79.75 97 ILE A O 1
ATOM 820 N N . GLU A 1 98 ? -14.165 3.851 10.976 1.00 82.44 98 GLU A N 1
ATOM 821 C CA . GLU A 1 98 ? -15.239 4.838 11.112 1.00 82.44 98 GLU A CA 1
ATOM 822 C C . GLU A 1 98 ? -16.592 4.179 11.402 1.00 82.44 98 GLU A C 1
ATOM 824 O O . GLU A 1 98 ? -17.326 4.659 12.265 1.00 82.44 98 GLU A O 1
ATOM 829 N N . SER A 1 99 ? -16.904 3.036 10.782 1.00 79.81 99 SER A N 1
ATOM 830 C CA . SER A 1 99 ? -18.134 2.288 11.079 1.00 79.81 99 SER A CA 1
ATOM 831 C C . SER A 1 99 ? -18.201 1.832 12.543 1.00 79.81 99 SER A C 1
ATOM 833 O O . SER A 1 99 ? -19.250 1.942 13.171 1.00 79.81 99 SER A O 1
ATOM 835 N N . ILE A 1 100 ? -17.070 1.408 13.120 1.00 74.56 100 ILE A N 1
ATOM 836 C CA . ILE A 1 100 ? -16.972 0.971 14.521 1.00 74.56 100 ILE A CA 1
ATOM 837 C C . ILE A 1 100 ? -17.047 2.165 15.484 1.00 74.56 100 ILE A C 1
ATOM 839 O O . ILE A 1 100 ? -17.603 2.052 16.572 1.00 74.56 100 ILE A O 1
ATOM 843 N N . LYS A 1 101 ? -16.490 3.323 15.115 1.00 73.44 101 LYS A N 1
ATOM 844 C CA . LYS A 1 101 ? -16.614 4.542 15.933 1.00 73.44 101 LYS A CA 1
ATOM 845 C C . LYS A 1 101 ? -18.043 5.083 15.943 1.00 73.44 101 LYS A C 1
ATOM 847 O O . LYS A 1 101 ? -18.499 5.560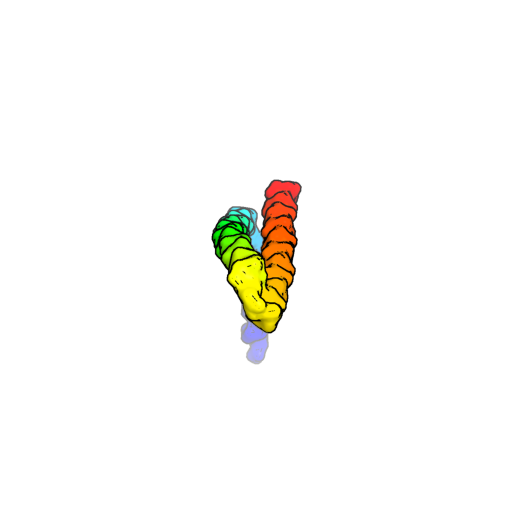 16.977 1.00 73.44 101 LYS A O 1
ATOM 852 N N . ASN A 1 102 ? -18.719 5.031 14.795 1.00 74.69 102 ASN A N 1
ATOM 853 C CA . ASN A 1 102 ? -20.064 5.573 14.611 1.00 74.69 102 ASN A CA 1
ATOM 854 C C . ASN A 1 102 ? -21.171 4.578 14.984 1.00 74.69 102 ASN A C 1
ATOM 856 O O . ASN A 1 102 ? -22.334 4.977 15.093 1.00 74.69 102 ASN A O 1
ATOM 860 N N . SER A 1 103 ? -20.842 3.300 15.209 1.00 62.12 103 SER A N 1
ATOM 861 C CA . SER A 1 103 ? -21.782 2.346 15.788 1.00 62.12 103 SER A CA 1
ATOM 862 C C . SER A 1 103 ? -22.084 2.767 17.225 1.00 62.12 103 SER A C 1
ATOM 864 O O . SER A 1 103 ? -21.246 2.623 18.115 1.00 62.12 103 SER A O 1
ATOM 866 N N . LYS A 1 104 ? -23.280 3.323 17.438 1.00 43.84 104 LYS A N 1
ATOM 867 C CA . LYS A 1 104 ? -23.834 3.570 18.770 1.00 43.84 104 LYS A CA 1
ATOM 868 C C . LYS A 1 104 ? -24.047 2.217 19.455 1.00 43.84 104 LYS A C 1
ATOM 870 O O . LYS A 1 104 ? -25.025 1.537 19.152 1.00 43.84 104 LYS A O 1
ATOM 875 N N . PHE A 1 105 ? -23.107 1.834 20.312 1.00 47.69 105 PHE A N 1
ATOM 876 C CA . PHE A 1 105 ? -23.324 0.853 21.373 1.00 47.69 105 PHE A CA 1
ATOM 877 C C . PHE A 1 105 ? -23.826 1.571 22.623 1.00 47.69 105 PHE A C 1
ATOM 879 O O . PHE A 1 105 ? -23.335 2.696 22.882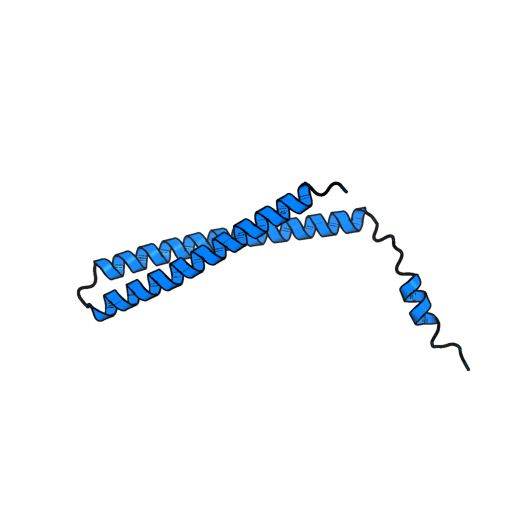 1.00 47.69 105 PHE A O 1
#

Secondary structure (DSSP, 8-state):
---SSHHHHHHHTTS-S---HHHHHHHHHHHHHHHHHHHHHHHHHHHHHHHHHHHHHHHHHH---HHHHHHHHHHHHHHHHHHHHHHHHHHHHHHHHHHHHHS--

Foldseek 3Di:
DPPPPPPVVVVVVVPDPPPPVVVVVVVVVVVLVVLVVVLVVLVVVLVVLVVLLVVLCVCLVPDPDPVSNVVSVVVNVVSVVVSVVSVVVSVVSVVVVVCVVPPDD

Radius of gyration: 25.33 Å; chains: 1; bounding box: 47×52×59 Å

Organism: NCBI:txid408577